Protein AF-A0A7G9U820-F1 (afdb_monomer_lite)

pLDDT: mean 95.89, std 5.53, range [58.94, 98.56]

Structure (mmCIF, N/CA/C/O backbone):
data_AF-A0A7G9U820-F1
#
_entry.id   AF-A0A7G9U820-F1
#
loop_
_atom_site.group_PDB
_atom_site.id
_atom_site.type_symbol
_atom_site.label_atom_id
_atom_site.label_alt_id
_atom_site.label_comp_id
_atom_site.label_asym_id
_atom_site.label_entity_id
_atom_site.label_seq_id
_atom_site.pdbx_PDB_ins_code
_atom_site.Cartn_x
_atom_site.Cartn_y
_atom_site.Cartn_z
_atom_site.occupancy
_atom_site.B_iso_or_equiv
_atom_site.auth_seq_id
_atom_site.auth_comp_id
_atom_site.auth_asym_id
_atom_site.auth_atom_id
_atom_site.pdbx_PDB_model_num
ATOM 1 N N . PRO A 1 1 ? 12.274 -3.534 -15.147 1.00 58.94 1 PRO A N 1
ATOM 2 C CA . PRO A 1 1 ? 11.244 -2.659 -15.744 1.00 58.94 1 PRO A CA 1
ATOM 3 C C . PRO A 1 1 ? 11.325 -1.288 -15.070 1.00 58.94 1 PRO A C 1
ATOM 5 O O . PRO A 1 1 ? 11.076 -1.200 -13.874 1.00 58.94 1 PRO A O 1
ATOM 8 N N . ASP A 1 2 ? 11.731 -0.263 -15.820 1.00 71.44 2 ASP A N 1
ATOM 9 C CA . ASP A 1 2 ? 12.077 1.060 -15.274 1.00 71.44 2 ASP A CA 1
ATOM 10 C C . ASP A 1 2 ? 11.042 2.099 -15.715 1.00 71.44 2 ASP A C 1
ATOM 12 O O . ASP A 1 2 ? 11.350 3.082 -16.384 1.00 71.44 2 ASP A O 1
ATOM 16 N N . GLN A 1 3 ? 9.772 1.855 -15.371 1.00 89.75 3 GLN A N 1
ATOM 17 C CA . GLN A 1 3 ? 8.645 2.688 -15.811 1.00 89.75 3 GLN A CA 1
ATOM 18 C C . GLN A 1 3 ? 8.751 4.143 -15.324 1.00 89.75 3 GLN A C 1
ATOM 20 O O . GLN A 1 3 ? 8.262 5.050 -15.992 1.00 89.75 3 GLN A O 1
ATOM 25 N N . TYR A 1 4 ? 9.411 4.366 -14.185 1.00 94.56 4 TYR A N 1
ATOM 26 C CA . TYR A 1 4 ? 9.600 5.690 -13.585 1.00 94.56 4 TYR A CA 1
ATOM 27 C C . TYR A 1 4 ? 11.071 5.947 -13.206 1.00 94.56 4 TYR A C 1
ATOM 29 O O . TYR A 1 4 ? 11.365 6.581 -12.190 1.00 94.56 4 TYR A O 1
ATOM 37 N N . GLY A 1 5 ? 12.012 5.436 -14.010 1.00 92.69 5 GLY A N 1
ATOM 38 C CA . GLY A 1 5 ? 13.450 5.608 -13.784 1.00 92.69 5 GLY A CA 1
ATOM 39 C C . GLY A 1 5 ? 13.913 4.970 -12.472 1.00 92.69 5 GLY A C 1
ATOM 40 O O . GLY A 1 5 ? 13.708 3.782 -12.250 1.00 92.69 5 GLY A O 1
ATOM 41 N N . GLN A 1 6 ? 14.520 5.766 -11.585 1.00 91.75 6 GLN A N 1
ATOM 42 C CA . GLN A 1 6 ? 15.035 5.294 -10.289 1.00 91.75 6 GLN A CA 1
ATOM 43 C C . GLN A 1 6 ? 13.925 4.868 -9.310 1.00 91.75 6 GLN A C 1
ATOM 45 O O . GLN A 1 6 ? 14.175 4.120 -8.364 1.00 91.75 6 GLN A O 1
ATOM 50 N N . CYS A 1 7 ? 12.687 5.332 -9.516 1.00 91.56 7 CYS A N 1
ATOM 51 C CA . CYS A 1 7 ? 11.554 4.917 -8.700 1.00 91.56 7 CYS A CA 1
ATOM 52 C C . CYS A 1 7 ? 11.024 3.560 -9.182 1.00 91.56 7 CYS A C 1
ATOM 54 O O . CYS A 1 7 ? 10.436 3.449 -10.257 1.00 91.56 7 CYS A O 1
ATOM 56 N N . GLN A 1 8 ? 11.182 2.527 -8.351 1.00 93.00 8 GLN A N 1
ATOM 57 C CA . GLN A 1 8 ? 10.819 1.135 -8.659 1.00 93.00 8 GLN A CA 1
ATOM 58 C C . GLN A 1 8 ? 9.310 0.839 -8.531 1.00 93.00 8 GLN A C 1
ATOM 60 O O . GLN A 1 8 ? 8.906 -0.219 -8.042 1.00 93.00 8 GLN A O 1
ATOM 65 N N . MET A 1 9 ? 8.462 1.787 -8.920 1.00 95.25 9 MET A N 1
ATOM 66 C CA . MET A 1 9 ? 7.016 1.598 -9.011 1.00 95.25 9 MET A CA 1
ATOM 67 C C . MET A 1 9 ? 6.660 1.029 -10.386 1.00 95.25 9 MET A C 1
ATOM 69 O O . MET A 1 9 ? 7.266 1.407 -11.382 1.00 95.25 9 MET A O 1
ATOM 73 N N . LEU A 1 10 ? 5.665 0.146 -10.460 1.00 95.69 10 LEU A N 1
ATOM 74 C CA . LEU A 1 10 ? 5.145 -0.365 -11.733 1.00 95.69 10 LEU A CA 1
ATOM 75 C C . LEU A 1 10 ? 3.628 -0.233 -11.779 1.00 95.69 10 LEU A C 1
ATOM 77 O O . LEU A 1 10 ? 2.954 -0.448 -10.768 1.00 95.69 10 LEU A O 1
ATOM 81 N N . VAL A 1 11 ? 3.095 0.088 -12.954 1.00 96.38 11 VAL A N 1
ATOM 82 C CA . VAL A 1 11 ? 1.655 0.171 -13.201 1.00 96.38 11 VAL A CA 1
ATOM 83 C C . VAL A 1 11 ? 1.311 -0.672 -14.416 1.00 96.38 11 VAL A C 1
ATOM 85 O O . VAL A 1 11 ? 1.738 -0.384 -15.532 1.00 96.38 11 VAL A O 1
ATOM 88 N N . ASP A 1 12 ? 0.494 -1.691 -14.188 1.00 96.25 12 ASP A N 1
ATOM 89 C CA . ASP A 1 12 ? -0.179 -2.434 -15.239 1.00 96.25 12 ASP A CA 1
ATOM 90 C C . ASP A 1 12 ? -1.529 -1.766 -15.516 1.00 96.25 12 ASP A C 1
ATOM 92 O O . ASP A 1 12 ? -2.504 -1.944 -14.780 1.00 96.25 12 ASP A O 1
ATOM 96 N N . PHE A 1 13 ? -1.577 -0.954 -16.571 1.00 95.31 13 PHE A N 1
ATOM 97 C CA . PHE A 1 13 ? -2.793 -0.242 -16.961 1.00 95.31 13 PHE A CA 1
ATOM 98 C C . PHE A 1 13 ? -3.874 -1.170 -17.515 1.00 95.31 13 PHE A C 1
ATOM 100 O O . PHE A 1 13 ? -5.060 -0.878 -17.357 1.00 95.31 13 PHE A O 1
ATOM 107 N N . LYS A 1 14 ? -3.477 -2.278 -18.149 1.00 96.38 14 LYS A N 1
ATOM 108 C CA . LYS A 1 14 ? -4.408 -3.219 -18.774 1.00 96.38 14 LYS A CA 1
ATOM 109 C C . LYS A 1 14 ? -5.191 -3.967 -17.702 1.00 96.38 14 LYS A C 1
ATOM 111 O O . LYS A 1 14 ? -6.420 -3.980 -17.746 1.00 96.38 14 LYS A O 1
ATOM 116 N N . ASP A 1 15 ? -4.484 -4.486 -16.702 1.00 97.00 15 ASP A N 1
ATOM 117 C CA . ASP A 1 15 ? -5.089 -5.223 -15.590 1.00 97.00 15 ASP A CA 1
ATOM 118 C C . ASP A 1 15 ? -5.506 -4.309 -14.425 1.00 97.00 15 ASP A C 1
ATOM 120 O O . ASP A 1 15 ? -6.089 -4.774 -13.445 1.00 97.00 15 ASP A O 1
ATOM 124 N N . ARG A 1 16 ? -5.237 -2.999 -14.527 1.00 96.75 16 ARG A N 1
ATOM 125 C CA . ARG A 1 16 ? -5.520 -1.976 -13.503 1.00 96.75 16 ARG A CA 1
ATOM 126 C C . ARG A 1 16 ? -4.861 -2.296 -12.159 1.00 96.75 16 ARG A C 1
ATOM 128 O O . ARG A 1 16 ? -5.480 -2.189 -11.099 1.00 96.75 16 ARG A O 1
ATOM 135 N N . ARG A 1 17 ? -3.591 -2.701 -12.194 1.00 95.81 17 ARG A N 1
ATOM 136 C CA . ARG A 1 17 ? -2.811 -3.089 -11.009 1.00 95.81 17 ARG A CA 1
ATOM 137 C C . ARG A 1 17 ? -1.597 -2.196 -10.843 1.00 95.81 17 ARG A C 1
ATOM 139 O O . ARG A 1 17 ? -1.009 -1.718 -11.804 1.00 95.81 17 ARG A O 1
ATOM 146 N N . VAL A 1 18 ? -1.194 -2.013 -9.594 1.00 95.62 18 VAL A N 1
ATOM 147 C CA . VAL A 1 18 ? 0.001 -1.254 -9.231 1.00 95.62 18 VAL A CA 1
ATOM 148 C C . VAL A 1 18 ? 0.884 -2.127 -8.353 1.00 95.62 18 VAL A C 1
ATOM 150 O O . VAL A 1 18 ? 0.394 -2.796 -7.441 1.00 95.62 18 VAL A O 1
ATOM 153 N N . GLN A 1 19 ? 2.188 -2.101 -8.610 1.00 95.81 19 GL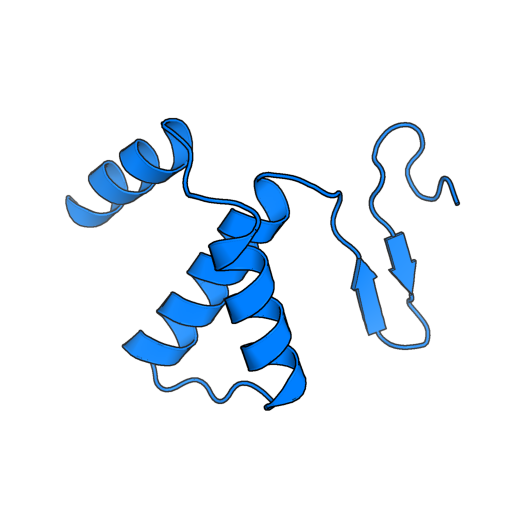N A N 1
ATOM 154 C CA . GLN A 1 19 ? 3.203 -2.672 -7.740 1.00 95.81 19 GLN A CA 1
ATOM 155 C C . GLN A 1 19 ? 4.015 -1.533 -7.108 1.00 95.81 19 GLN A C 1
ATOM 157 O O . GLN A 1 19 ? 4.879 -0.953 -7.768 1.00 95.81 19 GLN A O 1
ATOM 162 N N . PRO A 1 20 ? 3.767 -1.206 -5.829 1.00 96.44 20 PRO A N 1
ATOM 163 C CA . PRO A 1 20 ? 4.578 -0.238 -5.104 1.00 96.44 20 PRO A CA 1
ATOM 164 C C . PRO A 1 20 ? 6.025 -0.731 -4.932 1.00 96.44 20 PRO A C 1
ATOM 166 O O . PRO A 1 20 ? 6.243 -1.957 -4.871 1.00 96.44 20 PRO A O 1
ATOM 169 N N . PRO A 1 21 ? 6.995 0.186 -4.752 1.00 95.31 21 PRO A N 1
ATOM 170 C CA . PRO A 1 21 ? 8.356 -0.162 -4.348 1.00 95.31 21 PRO A CA 1
ATOM 171 C C . PRO A 1 21 ? 8.363 -1.074 -3.115 1.00 95.31 21 PRO A C 1
ATOM 173 O O . PRO A 1 21 ? 7.436 -1.056 -2.303 1.00 95.31 21 PRO A O 1
ATOM 176 N N . LYS A 1 22 ? 9.382 -1.922 -2.972 1.00 94.62 22 LYS A N 1
ATOM 17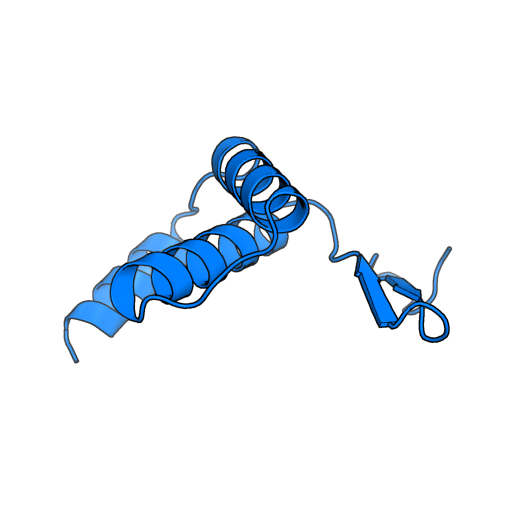7 C CA . LYS A 1 22 ? 9.551 -2.725 -1.749 1.00 94.62 22 LYS A CA 1
ATOM 178 C C . LYS A 1 22 ? 9.967 -1.813 -0.586 1.00 94.62 22 LYS A C 1
ATOM 180 O O . LYS A 1 22 ? 10.610 -0.795 -0.812 1.00 94.62 22 LYS A O 1
ATOM 185 N N . GLY A 1 23 ? 9.640 -2.204 0.646 1.00 95.06 23 GLY A N 1
ATOM 186 C CA . GLY A 1 23 ? 10.032 -1.475 1.859 1.00 95.06 23 GLY A CA 1
ATOM 187 C C . GLY A 1 23 ? 8.848 -0.875 2.615 1.00 95.06 23 GLY A C 1
ATOM 188 O O . GLY A 1 23 ? 7.710 -1.327 2.465 1.00 95.06 23 GLY A O 1
ATOM 189 N N . SER A 1 24 ? 9.126 0.153 3.418 1.00 95.50 24 SER A N 1
ATOM 190 C CA . SER A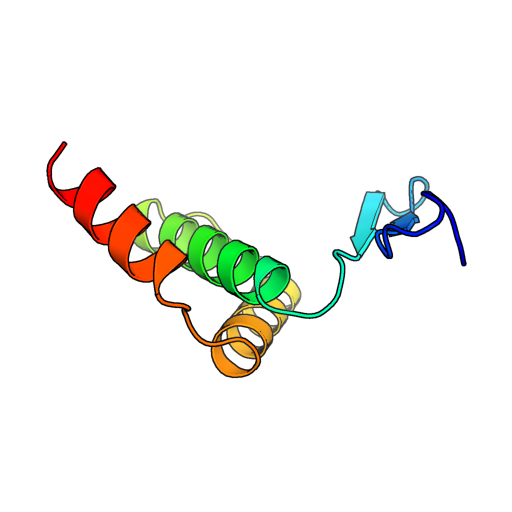 1 24 ? 8.183 0.753 4.372 1.00 95.50 24 SER A CA 1
ATOM 191 C C . SER A 1 24 ? 6.878 1.240 3.742 1.00 95.50 24 SER A C 1
ATOM 193 O O . SER A 1 24 ? 5.819 1.111 4.356 1.00 95.50 24 SER A O 1
ATOM 195 N N . VAL A 1 25 ? 6.909 1.687 2.481 1.00 96.50 25 VAL A N 1
ATOM 196 C CA . VAL A 1 25 ? 5.706 2.098 1.739 1.00 96.50 25 VAL A CA 1
ATOM 197 C C . VAL A 1 25 ? 4.661 0.979 1.641 1.00 96.50 25 VAL A C 1
ATOM 199 O O . VAL A 1 25 ? 3.467 1.243 1.758 1.00 96.50 25 VAL A O 1
ATOM 202 N N . ARG A 1 26 ? 5.075 -0.289 1.493 1.00 97.88 26 ARG A N 1
ATOM 203 C CA . ARG A 1 26 ? 4.139 -1.428 1.460 1.00 97.88 26 ARG A CA 1
ATOM 204 C C . ARG A 1 26 ? 3.507 -1.683 2.821 1.00 97.88 26 ARG A C 1
ATOM 206 O O . ARG A 1 26 ? 2.317 -1.983 2.867 1.00 97.88 26 ARG A O 1
ATOM 213 N N . GLY A 1 27 ? 4.275 -1.532 3.900 1.00 98.06 27 GLY A N 1
ATOM 214 C CA . GLY A 1 27 ? 3.766 -1.626 5.270 1.00 98.06 27 GLY A CA 1
ATOM 215 C C . GLY A 1 27 ? 2.725 -0.546 5.564 1.00 98.06 27 GLY A C 1
ATOM 216 O O . GLY A 1 27 ? 1.623 -0.859 6.006 1.00 98.06 27 GLY A O 1
ATOM 217 N N . GLN A 1 28 ? 3.029 0.707 5.212 1.00 98.12 28 GLN A N 1
ATOM 218 C CA . GLN A 1 28 ? 2.112 1.843 5.365 1.00 98.12 28 GLN A CA 1
ATOM 219 C C . GLN A 1 28 ? 0.806 1.639 4.584 1.00 98.12 28 GLN A C 1
ATOM 221 O O . GLN A 1 28 ? -0.283 1.823 5.128 1.00 98.12 28 GLN A O 1
ATOM 226 N N . ILE A 1 29 ? 0.900 1.211 3.316 1.00 98.12 29 ILE A N 1
ATOM 227 C CA . ILE A 1 29 ? -0.274 0.886 2.492 1.00 98.12 29 ILE A CA 1
ATOM 228 C C . ILE A 1 29 ? -1.096 -0.217 3.164 1.00 98.12 29 ILE A C 1
ATOM 230 O O . ILE A 1 29 ? -2.306 -0.069 3.321 1.00 98.12 29 ILE A O 1
ATOM 234 N N . ALA A 1 30 ? -0.453 -1.306 3.588 1.00 98.44 30 ALA A N 1
ATOM 235 C CA . ALA A 1 30 ? -1.135 -2.430 4.214 1.00 98.44 30 ALA A CA 1
ATOM 236 C C . ALA A 1 30 ? -1.906 -2.018 5.474 1.00 98.44 30 ALA A C 1
ATOM 238 O O . ALA A 1 30 ? -3.104 -2.289 5.567 1.00 98.44 30 ALA A O 1
ATOM 239 N N . ARG A 1 31 ? -1.259 -1.305 6.402 1.00 98.50 31 ARG A N 1
ATOM 240 C CA . ARG A 1 31 ? -1.898 -0.833 7.639 1.00 98.50 31 ARG A CA 1
ATOM 241 C C . ARG A 1 31 ? -3.046 0.124 7.373 1.00 98.50 31 ARG A C 1
ATOM 243 O O . ARG A 1 31 ? -4.087 -0.011 8.008 1.00 98.50 31 ARG A O 1
ATOM 250 N N . ALA A 1 32 ? -2.907 1.029 6.405 1.00 98.12 32 ALA A N 1
ATOM 251 C CA . ALA A 1 32 ? -3.994 1.923 6.020 1.00 98.12 32 ALA A CA 1
ATOM 252 C C . ALA A 1 32 ? -5.218 1.146 5.498 1.00 98.12 32 ALA A C 1
ATOM 254 O O . ALA A 1 32 ? -6.332 1.387 5.956 1.00 98.12 32 ALA A O 1
ATOM 255 N N . TYR A 1 33 ? -5.031 0.175 4.596 1.00 98.50 33 TYR A N 1
ATOM 256 C CA . TYR A 1 33 ? -6.137 -0.648 4.084 1.00 98.50 33 TYR A CA 1
ATOM 257 C C . TYR A 1 33 ? -6.797 -1.497 5.178 1.00 98.50 33 TYR A C 1
ATOM 259 O O . TYR A 1 33 ? -8.026 -1.577 5.233 1.0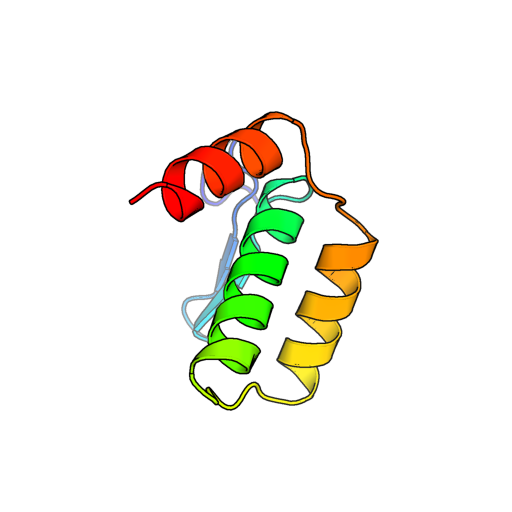0 98.50 33 TYR A O 1
ATOM 267 N N . LEU A 1 34 ? -5.998 -2.114 6.054 1.00 98.50 34 LEU A N 1
ATOM 268 C CA . LEU A 1 34 ? -6.502 -2.914 7.171 1.00 98.50 34 LEU A CA 1
ATOM 269 C C . LEU A 1 34 ? -7.282 -2.049 8.171 1.00 98.50 34 LEU A C 1
ATOM 271 O O . LEU A 1 34 ? -8.391 -2.425 8.548 1.00 98.50 34 LEU A O 1
ATOM 275 N N . TYR A 1 35 ? -6.762 -0.869 8.523 1.00 98.25 35 TYR A N 1
ATOM 276 C CA . TYR A 1 35 ? -7.452 0.111 9.365 1.00 98.25 35 TYR A CA 1
ATOM 277 C C . TYR A 1 35 ? -8.799 0.512 8.761 1.00 98.25 35 TYR A C 1
ATOM 279 O O . TYR A 1 35 ? -9.822 0.422 9.434 1.00 98.25 35 TYR A O 1
ATOM 287 N N . MET A 1 36 ? -8.829 0.888 7.479 1.00 98.56 36 MET A N 1
ATOM 288 C CA . MET A 1 36 ? -10.069 1.315 6.825 1.00 98.56 36 MET A CA 1
ATOM 289 C C . MET A 1 36 ? -11.099 0.181 6.742 1.00 98.56 36 MET A C 1
ATOM 291 O O . MET A 1 36 ? -12.291 0.405 6.950 1.00 98.56 36 MET A O 1
ATOM 295 N N . SER A 1 37 ? -10.648 -1.046 6.468 1.00 98.38 37 SER A N 1
ATOM 296 C CA . SER A 1 37 ? -11.510 -2.230 6.464 1.00 98.38 37 SER A CA 1
ATOM 297 C C . SER A 1 37 ? -12.104 -2.505 7.845 1.00 98.38 37 SER A C 1
ATOM 299 O O . SER A 1 37 ? -13.304 -2.753 7.947 1.00 98.38 37 SER A O 1
ATOM 301 N N . GLN A 1 38 ? -11.291 -2.410 8.901 1.00 98.12 38 GLN A N 1
ATOM 302 C CA . GLN A 1 38 ? -11.724 -2.649 10.275 1.00 98.12 38 GLN A CA 1
ATOM 303 C C . GLN A 1 38 ? -12.662 -1.553 10.792 1.00 98.12 38 GLN A C 1
ATOM 305 O O . GLN A 1 38 ? -13.703 -1.873 11.355 1.00 98.12 38 GLN A O 1
ATOM 310 N N . GLN A 1 39 ? -12.306 -0.279 10.612 1.00 98.06 39 GLN A N 1
ATOM 311 C CA . GLN A 1 39 ? -13.053 0.845 11.185 1.00 98.06 39 GLN A CA 1
ATOM 312 C C . GLN A 1 39 ? -14.366 1.124 10.463 1.00 98.06 39 GLN A C 1
ATOM 314 O O . GLN A 1 39 ? -15.355 1.470 11.100 1.00 98.06 39 GLN A O 1
ATOM 319 N N . TYR A 1 40 ? -14.387 0.961 9.141 1.00 98.00 40 TYR A N 1
ATOM 320 C CA . TYR A 1 40 ? -15.536 1.349 8.319 1.00 98.00 40 TYR A CA 1
ATOM 321 C C . TYR A 1 40 ? -16.248 0.155 7.674 1.00 98.00 40 TYR A C 1
ATOM 323 O O . TYR A 1 40 ? -17.134 0.340 6.843 1.00 98.00 40 TYR A O 1
ATOM 331 N N . GLY A 1 41 ? -15.863 -1.080 8.011 1.00 97.00 41 GLY A N 1
ATOM 332 C CA . GLY A 1 41 ? -16.496 -2.288 7.474 1.00 97.00 41 GLY A CA 1
ATOM 333 C C . GLY A 1 41 ? -16.292 -2.487 5.968 1.00 97.00 41 GLY A C 1
ATOM 334 O O . GLY A 1 41 ? -17.081 -3.183 5.323 1.00 97.00 41 GLY A O 1
ATOM 335 N N . LEU A 1 42 ? -15.252 -1.883 5.377 1.00 97.25 42 LEU A N 1
ATOM 336 C CA . LEU A 1 42 ? -14.980 -2.015 3.945 1.00 97.25 42 LEU A CA 1
ATOM 337 C C . LEU A 1 42 ? -14.563 -3.451 3.620 1.00 97.25 42 LEU A C 1
ATOM 339 O O . LEU A 1 42 ? -13.631 -4.004 4.215 1.00 97.25 42 LEU A O 1
ATOM 343 N N . ARG A 1 43 ? -15.240 -4.057 2.641 1.00 97.12 43 ARG A N 1
ATOM 344 C CA . ARG A 1 43 ? -14.937 -5.418 2.190 1.00 97.12 43 ARG A CA 1
ATOM 345 C C . ARG A 1 43 ? -13.651 -5.435 1.371 1.00 97.12 43 ARG A C 1
ATOM 347 O O . ARG A 1 43 ? -13.575 -4.826 0.309 1.00 97.12 43 ARG A O 1
ATOM 354 N N . LEU A 1 44 ? -12.674 -6.204 1.843 1.00 97.25 44 LEU A N 1
ATOM 355 C CA . LEU A 1 44 ? -11.477 -6.554 1.086 1.00 97.25 44 LEU A CA 1
ATOM 356 C C . LEU A 1 44 ? -11.649 -7.939 0.469 1.00 97.25 44 LEU A C 1
ATOM 358 O O . LEU A 1 44 ? -12.066 -8.880 1.148 1.00 97.25 44 LEU A O 1
ATOM 362 N N . ALA A 1 45 ? -11.277 -8.084 -0.804 1.00 97.69 45 ALA A N 1
ATOM 363 C CA . ALA A 1 45 ? -11.180 -9.401 -1.418 1.00 97.69 45 ALA A CA 1
ATOM 364 C C . ALA A 1 45 ? -10.191 -10.273 -0.626 1.00 97.69 45 ALA A C 1
ATOM 366 O O . ALA A 1 45 ? -9.150 -9.789 -0.174 1.00 97.69 45 ALA A O 1
ATOM 367 N N . ALA A 1 46 ? -10.479 -11.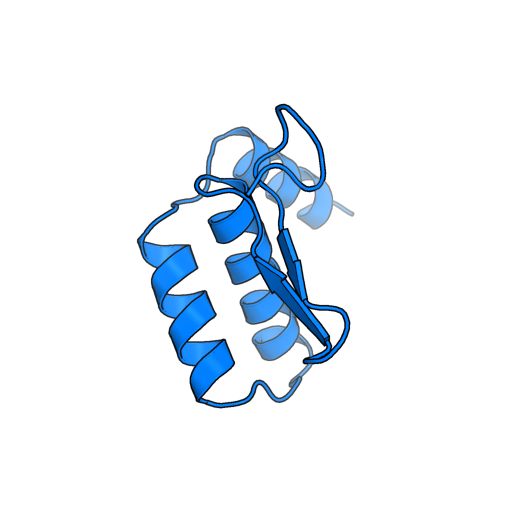569 -0.487 1.00 97.69 46 ALA A N 1
ATOM 368 C CA . ALA A 1 46 ? -9.675 -12.473 0.341 1.00 97.69 46 ALA A CA 1
ATOM 369 C C . ALA A 1 46 ? -8.179 -12.467 -0.035 1.00 97.69 46 ALA A C 1
ATOM 371 O O . ALA A 1 46 ? -7.317 -12.498 0.842 1.00 97.69 46 ALA A O 1
ATOM 372 N N . GLN A 1 47 ? -7.860 -12.371 -1.331 1.00 97.25 47 GLN A N 1
ATOM 373 C CA . GLN A 1 47 ? -6.478 -12.276 -1.806 1.00 97.25 47 GLN A CA 1
ATOM 374 C C . GLN A 1 47 ? -5.804 -10.959 -1.389 1.00 97.25 47 GLN A C 1
ATOM 376 O O . GLN A 1 47 ? -4.651 -10.976 -0.966 1.00 97.25 47 GLN A O 1
ATOM 381 N N . GLN A 1 48 ? -6.517 -9.830 -1.469 1.00 97.25 48 GLN A N 1
ATOM 382 C CA . GLN A 1 48 ? -5.991 -8.526 -1.052 1.00 97.25 48 GLN A CA 1
ATOM 383 C C . GLN A 1 48 ? -5.777 -8.472 0.458 1.00 97.25 48 GLN A C 1
ATOM 385 O O . GLN A 1 48 ? -4.740 -7.997 0.907 1.00 97.25 48 GLN A O 1
ATOM 390 N N . ARG A 1 49 ? -6.708 -9.025 1.243 1.00 98.25 49 ARG A N 1
ATOM 391 C CA . ARG A 1 49 ? -6.552 -9.119 2.696 1.00 98.25 49 ARG A CA 1
ATOM 392 C C . ARG A 1 49 ? -5.283 -9.886 3.074 1.00 98.25 49 ARG A C 1
ATOM 394 O O . ARG A 1 49 ? -4.462 -9.353 3.810 1.00 98.25 49 ARG A O 1
ATOM 401 N N . LYS A 1 50 ? -5.078 -11.079 2.502 1.00 98.38 50 LYS A N 1
ATOM 402 C CA . LYS A 1 50 ? -3.858 -11.876 2.730 1.00 98.38 50 LYS A CA 1
ATOM 403 C C . LYS A 1 50 ? -2.589 -11.134 2.301 1.00 98.38 50 LYS A C 1
ATOM 405 O O . LYS A 1 50 ? -1.574 -11.218 2.985 1.00 98.38 50 LYS A O 1
ATOM 410 N N . LEU A 1 51 ? -2.642 -10.404 1.183 1.00 98.31 51 LEU A N 1
ATOM 411 C CA . LEU A 1 51 ? -1.526 -9.583 0.710 1.00 98.31 51 LEU A CA 1
ATOM 412 C C . LEU A 1 51 ? -1.161 -8.497 1.730 1.00 98.31 51 LEU A C 1
ATOM 414 O O . LEU A 1 51 ? 0.012 -8.358 2.068 1.00 98.31 51 LEU A O 1
ATOM 418 N N . PHE A 1 52 ? -2.149 -7.755 2.233 1.00 98.56 52 PHE A N 1
ATOM 419 C CA . PHE A 1 52 ? -1.913 -6.696 3.213 1.00 98.56 52 PHE A CA 1
ATOM 420 C C . PHE A 1 52 ? -1.460 -7.254 4.565 1.00 98.56 52 PHE A C 1
ATOM 422 O O . PHE A 1 52 ? -0.503 -6.740 5.125 1.00 98.56 52 PHE A O 1
ATOM 429 N N . GLU A 1 53 ? -2.042 -8.350 5.053 1.00 98.44 53 GLU A N 1
ATOM 430 C CA . GLU A 1 53 ? -1.579 -9.020 6.281 1.00 98.44 53 GLU A CA 1
ATOM 431 C C . GLU A 1 53 ? -0.119 -9.499 6.165 1.00 98.44 53 GLU A C 1
ATOM 433 O O . GLU A 1 53 ? 0.653 -9.420 7.122 1.00 98.44 53 GLU A O 1
ATOM 438 N N . ALA A 1 54 ? 0.292 -9.982 4.987 1.00 98.50 54 ALA A N 1
ATOM 439 C CA . ALA A 1 54 ? 1.681 -10.352 4.733 1.00 98.50 54 ALA A CA 1
ATOM 440 C C . ALA A 1 54 ? 2.606 -9.125 4.695 1.00 98.50 54 ALA A C 1
ATOM 442 O O . ALA A 1 54 ? 3.686 -9.158 5.281 1.00 98.50 54 ALA A O 1
ATOM 443 N N . TRP A 1 55 ? 2.189 -8.045 4.029 1.00 98.50 55 TRP A N 1
ATOM 444 C CA . TRP A 1 55 ? 2.971 -6.809 3.944 1.00 98.50 55 TRP A CA 1
ATOM 445 C C . TRP A 1 55 ? 3.121 -6.108 5.290 1.00 98.50 55 TRP A C 1
ATOM 447 O O . TRP A 1 55 ? 4.217 -5.646 5.589 1.00 98.50 55 TRP A O 1
ATOM 457 N N . ASP A 1 56 ? 2.070 -6.064 6.106 1.00 98.31 56 ASP A N 1
ATOM 458 C CA . ASP A 1 56 ? 2.122 -5.484 7.448 1.00 98.31 56 ASP A CA 1
ATOM 459 C C . ASP A 1 56 ? 3.148 -6.214 8.329 1.00 98.31 56 ASP A C 1
ATOM 461 O O . ASP A 1 56 ? 4.001 -5.584 8.953 1.00 98.31 56 ASP A O 1
ATOM 465 N N . ARG A 1 57 ? 3.159 -7.555 8.279 1.00 98.00 57 ARG A N 1
ATOM 466 C CA . ARG A 1 57 ? 4.149 -8.372 8.997 1.00 98.00 57 ARG A CA 1
ATOM 467 C C . ARG A 1 57 ? 5.568 -8.217 8.445 1.00 98.00 57 ARG A C 1
ATOM 469 O O . ARG A 1 57 ? 6.524 -8.214 9.212 1.00 98.00 57 ARG A O 1
ATOM 476 N N . GLN A 1 58 ? 5.717 -8.145 7.123 1.00 98.25 58 GLN A N 1
ATOM 477 C CA . GLN A 1 58 ? 7.027 -8.070 6.469 1.00 98.25 58 GLN A CA 1
ATOM 478 C C . GLN A 1 58 ? 7.684 -6.688 6.616 1.00 98.25 58 GLN A C 1
ATOM 480 O O . GLN A 1 58 ? 8.910 -6.596 6.619 1.00 98.25 58 GLN A O 1
ATOM 485 N N . TYR A 1 59 ? 6.882 -5.628 6.721 1.00 98.00 59 TYR A N 1
ATOM 486 C CA . TYR A 1 59 ? 7.335 -4.240 6.775 1.00 98.00 59 TYR A CA 1
ATOM 487 C C . TYR A 1 59 ? 6.742 -3.548 8.014 1.00 98.00 59 TYR A C 1
ATOM 489 O O . TYR A 1 59 ? 5.722 -2.854 7.896 1.00 98.00 59 TYR A O 1
ATOM 497 N N . PRO A 1 60 ? 7.346 -3.741 9.205 1.00 97.12 60 PRO A N 1
ATOM 498 C CA . PRO A 1 60 ? 6.838 -3.176 10.455 1.00 97.12 60 PRO A CA 1
ATOM 499 C C . PRO A 1 60 ? 6.811 -1.642 10.425 1.00 97.12 60 PRO A C 1
ATOM 501 O O . PRO A 1 60 ? 7.460 -1.006 9.593 1.00 97.12 60 PRO A O 1
ATOM 504 N N . ALA A 1 61 ? 6.024 -1.042 11.320 1.00 96.56 61 ALA A N 1
ATOM 505 C CA . ALA A 1 61 ? 5.919 0.410 11.425 1.00 96.56 61 ALA A CA 1
ATOM 506 C C . ALA A 1 61 ? 7.259 1.041 11.837 1.00 96.56 61 ALA A C 1
ATOM 508 O O . ALA A 1 61 ? 7.920 0.590 12.773 1.00 96.56 61 ALA A O 1
ATOM 509 N N . GLU A 1 62 ? 7.637 2.109 11.138 1.00 95.75 62 GLU A N 1
ATOM 510 C CA . GLU A 1 62 ? 8.845 2.888 11.414 1.00 95.75 62 GLU A CA 1
ATOM 511 C C . GLU A 1 62 ? 8.519 4.118 12.273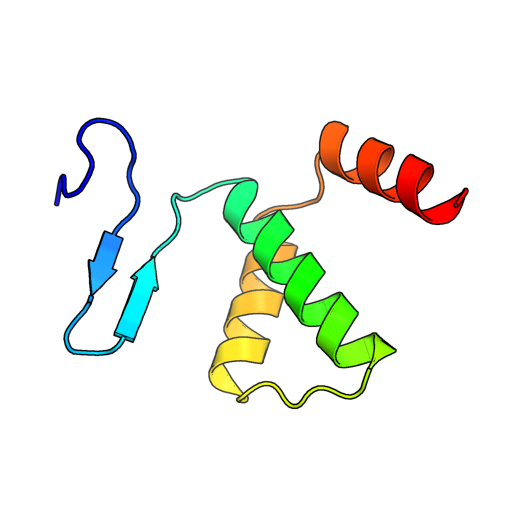 1.00 95.75 62 GLU A C 1
ATOM 513 O O . GLU A 1 62 ? 7.361 4.522 12.404 1.00 95.75 62 GLU A O 1
ATOM 518 N N . GLY A 1 63 ? 9.548 4.765 12.833 1.00 97.38 63 GLY A N 1
ATOM 519 C CA . GLY A 1 63 ? 9.375 5.896 13.754 1.00 97.38 63 GLY A CA 1
ATOM 520 C C . GLY A 1 63 ? 8.506 7.031 13.200 1.00 97.38 63 GLY A C 1
ATOM 521 O O . GLY A 1 63 ? 7.655 7.559 13.917 1.00 97.38 63 GLY A O 1
ATOM 522 N N . TRP A 1 64 ? 8.653 7.360 11.911 1.00 95.94 64 TRP A N 1
ATOM 523 C CA . TRP A 1 64 ? 7.808 8.361 11.249 1.00 95.94 64 TRP A CA 1
ATOM 524 C C . TRP A 1 64 ? 6.328 7.966 11.246 1.00 95.94 64 TRP A C 1
ATOM 526 O O . TRP A 1 64 ? 5.465 8.794 11.528 1.00 95.94 64 TRP A O 1
ATOM 536 N N . GLU A 1 65 ? 6.017 6.707 10.948 1.00 97.38 65 GLU A N 1
ATOM 537 C CA . GLU A 1 65 ? 4.634 6.248 10.870 1.00 97.38 65 GLU A CA 1
ATOM 538 C C . GLU A 1 65 ? 3.963 6.246 12.247 1.00 97.38 65 GLU A C 1
ATOM 540 O O . GLU A 1 65 ? 2.819 6.690 12.377 1.00 97.38 65 GLU A O 1
ATOM 545 N N . CYS A 1 66 ? 4.697 5.838 13.286 1.00 97.31 66 CYS A N 1
ATOM 546 C CA . CYS A 1 66 ? 4.238 5.910 14.671 1.00 97.31 66 CYS A CA 1
ATOM 547 C C . CYS A 1 66 ? 3.954 7.356 15.106 1.00 97.31 66 CYS A C 1
ATOM 549 O O . CYS A 1 66 ? 2.900 7.639 15.680 1.00 97.31 66 CYS A O 1
ATOM 551 N N . GLU A 1 67 ? 4.860 8.289 14.801 1.00 97.94 67 GLU A N 1
ATOM 552 C CA . GLU A 1 67 ? 4.678 9.708 15.123 1.00 97.94 67 GLU A CA 1
ATOM 553 C C . GLU A 1 67 ? 3.511 10.322 14.336 1.00 97.94 67 GLU A C 1
ATOM 555 O O . GLU A 1 67 ? 2.686 11.041 14.903 1.00 97.94 67 GLU A O 1
ATOM 560 N N . ARG A 1 68 ? 3.373 9.988 13.047 1.00 97.62 68 ARG A N 1
ATOM 561 C CA . ARG A 1 68 ? 2.219 10.390 12.234 1.00 97.62 68 ARG A CA 1
ATOM 562 C C . ARG A 1 68 ? 0.911 9.908 12.863 1.00 97.62 68 ARG A C 1
ATOM 564 O O . ARG A 1 68 ? -0.019 10.702 12.988 1.00 97.62 68 ARG A O 1
ATOM 571 N N . ASN A 1 69 ? 0.844 8.646 13.288 1.00 97.25 69 ASN A N 1
ATOM 572 C CA . ASN A 1 69 ? -0.340 8.091 13.943 1.00 97.25 69 ASN A CA 1
ATOM 573 C C . ASN A 1 69 ? -0.666 8.824 15.256 1.00 97.25 69 ASN A C 1
ATOM 575 O O . ASN A 1 69 ? -1.815 9.191 15.494 1.00 97.25 69 ASN A O 1
ATOM 579 N N . ARG A 1 70 ? 0.353 9.128 16.072 1.00 97.94 70 ARG A N 1
ATOM 580 C CA . ARG A 1 70 ? 0.194 9.906 17.311 1.00 97.94 70 ARG A CA 1
ATOM 581 C C . ARG A 1 70 ? -0.359 11.309 17.056 1.00 97.94 70 ARG A C 1
ATOM 583 O O . ARG A 1 70 ? -1.151 11.793 17.858 1.00 97.94 70 ARG A O 1
ATOM 590 N N . ARG A 1 71 ? 0.072 11.978 15.982 1.00 98.12 71 ARG A N 1
ATOM 591 C CA . ARG A 1 71 ? -0.433 13.311 15.611 1.00 98.12 71 ARG A CA 1
ATOM 592 C C . ARG A 1 71 ? -1.886 13.257 15.155 1.00 98.12 71 ARG A C 1
ATOM 594 O O . ARG A 1 71 ? -2.670 14.081 15.602 1.00 98.12 71 ARG A O 1
ATOM 601 N N . ILE A 1 72 ? -2.235 12.282 14.315 1.00 97.00 72 ILE A N 1
ATOM 602 C CA . ILE A 1 72 ? -3.604 12.108 13.809 1.00 97.00 72 ILE A CA 1
ATOM 603 C C . ILE A 1 72 ? -4.575 11.800 14.950 1.00 97.00 72 ILE A C 1
ATOM 605 O O . ILE A 1 72 ? -5.647 12.382 14.990 1.00 97.00 72 ILE A O 1
ATOM 609 N N . GLY A 1 73 ? -4.195 10.949 15.908 1.00 95.81 73 GLY A N 1
ATOM 610 C CA . GLY A 1 73 ? -5.061 10.598 17.041 1.00 95.81 73 GLY A CA 1
ATOM 611 C C . GLY A 1 73 ? -5.290 11.712 18.073 1.00 95.81 73 GLY A C 1
ATOM 612 O O . GLY A 1 73 ? -6.013 11.488 19.036 1.00 95.81 73 GLY A O 1
ATOM 613 N N . LYS A 1 74 ? -4.647 12.877 17.921 1.00 95.75 74 LYS A N 1
ATOM 614 C CA . LYS A 1 74 ? -4.880 14.070 18.756 1.00 95.75 74 LYS A CA 1
ATOM 615 C C . LYS A 1 74 ? -5.806 15.097 18.096 1.00 95.75 74 LYS A C 1
ATOM 617 O O . LYS A 1 74 ? -6.076 16.118 18.724 1.00 95.75 74 LYS A O 1
ATOM 622 N N . LEU A 1 75 ? -6.187 14.870 16.837 1.00 90.06 75 LEU A N 1
ATOM 623 C CA . LEU A 1 75 ? -7.194 15.663 16.132 1.00 90.06 75 LEU A CA 1
ATOM 624 C C . LEU A 1 75 ? -8.588 15.236 16.591 1.00 90.06 75 LEU A C 1
ATOM 626 O O . LEU A 1 75 ? -9.441 16.139 16.703 1.00 90.06 75 LEU A O 1
#

Foldseek 3Di:
DQPPNPQPKDADPPVRDIDHDDEQVLLVVLVVVVVCCVPVVDDDDPVVPVSSVVSVVVHPDDPVRVVVVVVVVVD

Sequence (75 aa):
PDQYGQCQMLVDFKDRRVQPPKGSVRGQIARAYLYMSQQYGLRLAAQQRKLFEAWDRQYPAEGWECERNRRIGKL

InterPro domains:
  IPR007346 Endonuclease I [PF04231] (1-73)
  IPR007346 Endonuclease I [PTHR33607] (12-74)
  IPR044925 His-Me finger superfamily [SSF54060] (2-74)

Radius of gyration: 14.14 Å; chains: 1; bounding box: 32×28×38 Å

Secondary structure (DSSP, 8-state):
--TBTTB--EEETTTTEEEPPSSHHHHHHHHHHHHHHHHH-PPPPHHHHHHHHHHHHHSPPPHHHHHHHHHHTT-

Organism: Aeromonas veronii (NCBI:txid654)